Protein AF-A0AAV6NG05-F1 (afdb_monomer_lite)

Secondary structure (DSSP, 8-state):
-HHIIIIISTT---HHHHT---TTSTT-TBTTB-HHHHHHHHHHHGGGHHHHHHHTTSSS---HHHHHHHHTHHHHHHHHHHHHHHHHHHHHHHHHHHHHT----

Structure (mmCIF, N/CA/C/O backbone):
data_AF-A0AAV6NG05-F1
#
_entry.id   AF-A0AAV6NG05-F1
#
loop_
_atom_site.group_PDB
_atom_site.id
_atom_site.type_symbol
_atom_site.label_atom_id
_atom_site.label_alt_id
_atom_site.label_comp_id
_atom_site.label_asym_id
_atom_site.label_entity_id
_atom_site.label_seq_id
_atom_site.pdbx_PDB_ins_code
_atom_site.Cartn_x
_atom_site.Cartn_y
_atom_site.Cartn_z
_atom_site.occupancy
_atom_site.B_iso_or_equiv
_atom_site.auth_seq_id
_atom_site.auth_comp_id
_atom_site.auth_asym_id
_atom_site.auth_atom_id
_atom_site.pdbx_PDB_model_num
ATOM 1 N N . MET A 1 1 ? -1.867 4.434 3.113 1.00 86.81 1 MET A N 1
ATOM 2 C CA . MET A 1 1 ? -1.937 5.494 4.144 1.00 86.81 1 MET A CA 1
ATOM 3 C C . MET A 1 1 ? -2.972 6.552 3.793 1.00 86.81 1 MET A C 1
ATOM 5 O O . MET A 1 1 ? -4.048 6.504 4.369 1.00 86.81 1 MET A O 1
ATOM 9 N N . VAL A 1 2 ? -2.723 7.429 2.808 1.00 92.62 2 VAL A N 1
ATOM 10 C CA . VAL A 1 2 ? -3.659 8.513 2.422 1.00 92.62 2 VAL A CA 1
ATOM 11 C C . VAL A 1 2 ? -5.076 7.992 2.166 1.00 92.62 2 VAL A C 1
ATOM 13 O O . VAL A 1 2 ? -6.035 8.508 2.732 1.00 92.62 2 VAL A O 1
ATOM 16 N N . ALA A 1 3 ? -5.208 6.919 1.381 1.00 92.75 3 ALA A N 1
ATOM 17 C CA . ALA A 1 3 ? -6.522 6.373 1.066 1.00 92.75 3 ALA A CA 1
ATOM 18 C C . ALA A 1 3 ? -7.264 5.807 2.291 1.00 92.75 3 ALA A C 1
ATOM 20 O O . ALA A 1 3 ? -8.480 5.951 2.398 1.00 92.75 3 ALA A O 1
ATOM 21 N N . ASP A 1 4 ? -6.533 5.209 3.233 1.00 91.62 4 ASP A N 1
ATOM 22 C CA . ASP A 1 4 ? -7.115 4.674 4.465 1.00 91.62 4 ASP A CA 1
ATOM 23 C C . ASP A 1 4 ? -7.635 5.796 5.360 1.00 91.62 4 ASP A C 1
ATOM 25 O O . ASP A 1 4 ? -8.803 5.801 5.739 1.00 91.62 4 ASP A O 1
ATOM 29 N N . TYR A 1 5 ? -6.794 6.795 5.615 1.00 92.94 5 TYR A N 1
ATOM 30 C CA . TYR A 1 5 ? -7.134 7.893 6.507 1.00 92.94 5 TYR A CA 1
ATOM 31 C C . TYR A 1 5 ? -8.270 8.759 5.952 1.00 92.94 5 TYR A C 1
ATOM 33 O O . TYR A 1 5 ? -9.258 8.999 6.643 1.00 92.94 5 TYR A O 1
ATOM 41 N N . TYR A 1 6 ? -8.176 9.195 4.691 1.00 93.00 6 TYR A N 1
ATOM 42 C CA . TYR A 1 6 ? -9.143 10.138 4.127 1.00 93.00 6 TYR A CA 1
ATOM 43 C C . TYR A 1 6 ? -10.423 9.473 3.616 1.00 93.00 6 TYR A C 1
ATOM 45 O O . TYR A 1 6 ? -11.504 10.002 3.865 1.00 93.00 6 TYR A O 1
ATOM 53 N N . PHE A 1 7 ? -10.336 8.334 2.918 1.00 91.62 7 PHE A N 1
ATOM 54 C CA . PHE A 1 7 ?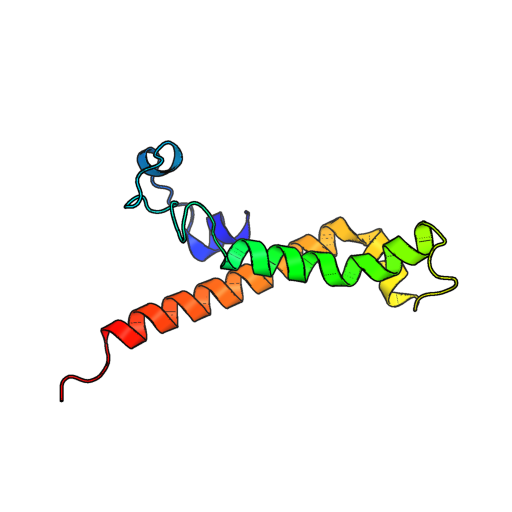 -11.513 7.743 2.265 1.00 91.62 7 PHE A CA 1
ATOM 55 C C . PHE A 1 7 ? -12.179 6.642 3.088 1.00 91.62 7 PHE A C 1
ATOM 57 O O . PHE A 1 7 ? -13.408 6.562 3.106 1.00 91.62 7 PHE A O 1
ATOM 64 N N . ILE A 1 8 ? -11.402 5.788 3.759 1.00 90.12 8 ILE A N 1
ATOM 65 C CA . ILE A 1 8 ? -11.960 4.661 4.523 1.00 90.12 8 ILE A CA 1
ATOM 66 C C . ILE A 1 8 ? -12.387 5.105 5.921 1.00 90.12 8 ILE A C 1
ATOM 68 O O . ILE A 1 8 ? -13.520 4.844 6.328 1.00 90.12 8 ILE A O 1
ATOM 72 N N . ARG A 1 9 ? -11.493 5.799 6.628 1.00 89.50 9 ARG A N 1
ATOM 73 C CA . ARG A 1 9 ? -11.665 6.224 8.023 1.00 89.50 9 ARG A CA 1
ATOM 74 C C . ARG A 1 9 ? -12.189 7.642 8.176 1.00 89.50 9 ARG A C 1
ATOM 76 O O . ARG A 1 9 ? -12.526 8.038 9.277 1.00 89.50 9 ARG A O 1
ATOM 83 N N . ARG A 1 10 ? -12.272 8.408 7.083 1.00 91.88 10 ARG A N 1
ATOM 84 C CA . ARG A 1 10 ? -12.822 9.775 7.073 1.00 91.88 10 ARG A CA 1
ATOM 85 C C . ARG A 1 10 ? -12.199 10.695 8.129 1.00 91.88 10 ARG A C 1
ATOM 87 O O . ARG A 1 10 ? -12.869 11.576 8.648 1.00 91.88 10 ARG A O 1
ATOM 94 N N . ARG A 1 11 ? -10.897 10.528 8.383 1.00 93.75 11 ARG A N 1
ATOM 95 C CA . ARG A 1 11 ? -10.104 11.265 9.382 1.00 93.75 11 ARG A CA 1
ATOM 96 C C . ARG A 1 11 ? -10.425 10.935 10.846 1.00 93.75 11 ARG A C 1
ATOM 98 O O . ARG A 1 11 ? -9.893 11.600 11.727 1.00 93.75 11 ARG A O 1
ATOM 105 N N . GLU A 1 12 ? -11.214 9.898 11.110 1.00 92.06 12 GLU A N 1
ATOM 106 C CA . GLU A 1 12 ? -11.527 9.426 12.461 1.00 92.06 12 GLU A CA 1
ATOM 107 C C . GLU A 1 12 ? -10.598 8.267 12.844 1.00 92.06 12 GLU A C 1
ATOM 109 O O . GLU A 1 12 ? -10.590 7.205 12.212 1.00 92.06 12 GLU A O 1
ATOM 114 N N . LEU A 1 13 ? -9.781 8.480 13.877 1.00 91.00 13 LEU A N 1
ATOM 115 C CA . LEU A 1 13 ? -8.873 7.478 14.428 1.00 91.00 13 LEU A CA 1
ATOM 116 C C . LEU A 1 13 ? -9.141 7.318 15.923 1.00 91.00 13 LEU A C 1
ATOM 118 O O . LEU A 1 13 ? -9.170 8.301 16.657 1.00 91.00 13 LEU A O 1
ATOM 122 N N . ILE A 1 14 ? -9.287 6.071 16.363 1.00 91.81 14 ILE A N 1
ATOM 123 C CA . ILE A 1 14 ? -9.320 5.709 17.782 1.00 91.81 14 ILE A CA 1
ATOM 124 C C . ILE A 1 14 ? -7.872 5.680 18.267 1.00 91.81 14 ILE A C 1
ATOM 126 O O . ILE A 1 14 ? -7.097 4.838 17.815 1.00 91.81 14 ILE A O 1
ATOM 130 N N . VAL A 1 15 ? -7.480 6.639 19.105 1.00 92.38 15 VAL A N 1
ATOM 131 C CA . VAL A 1 15 ? -6.079 6.785 19.526 1.00 92.38 15 VAL A CA 1
ATOM 132 C C . VAL A 1 15 ? -5.686 5.682 20.501 1.00 92.38 15 VAL A C 1
ATOM 134 O O . VAL A 1 15 ? -4.574 5.173 20.390 1.00 92.38 15 VAL A O 1
ATOM 137 N N . GLU A 1 16 ? -6.585 5.246 21.392 1.00 91.44 16 GLU A N 1
ATOM 138 C CA . GLU A 1 16 ? -6.267 4.163 22.331 1.00 91.44 16 GLU A CA 1
ATOM 139 C C . GLU A 1 16 ? -5.902 2.871 21.589 1.00 91.44 16 GLU A C 1
ATOM 141 O O . GLU A 1 16 ? -4.915 2.211 21.915 1.00 91.44 16 GLU A O 1
ATOM 146 N N . ASP A 1 17 ? -6.642 2.560 20.525 1.00 91.12 17 ASP A N 1
ATOM 147 C CA . ASP A 1 17 ? -6.417 1.365 19.717 1.00 91.12 17 ASP A CA 1
ATOM 148 C C . ASP A 1 17 ? -5.132 1.439 18.876 1.00 91.12 17 ASP A C 1
ATOM 150 O O . ASP A 1 17 ? -4.589 0.396 18.518 1.00 91.12 17 ASP A O 1
ATOM 154 N N . LEU A 1 18 ? -4.616 2.636 18.556 1.00 88.75 18 LEU A N 1
ATOM 155 C CA . LEU A 1 18 ? -3.342 2.784 17.830 1.00 88.75 18 LEU A CA 1
ATOM 156 C C . LEU A 1 18 ? -2.140 2.343 18.672 1.00 88.75 18 LEU A C 1
ATOM 158 O O . LEU A 1 18 ? -1.129 1.916 18.116 1.00 88.75 18 LEU A O 1
ATOM 162 N N . TYR A 1 19 ? -2.256 2.450 19.995 1.00 90.50 19 TYR A N 1
ATOM 163 C CA . TYR A 1 19 ? -1.217 2.073 20.953 1.00 90.50 19 TYR A CA 1
ATOM 164 C C . TYR A 1 19 ? -1.541 0.766 21.690 1.00 90.50 19 TYR A C 1
ATOM 166 O O . TYR A 1 19 ? -0.877 0.425 22.668 1.00 90.50 19 TYR A O 1
ATOM 174 N N . SER A 1 20 ? -2.544 0.019 21.222 1.00 88.44 20 SER A N 1
ATOM 175 C CA . SER A 1 20 ? -2.987 -1.232 21.830 1.00 88.44 20 SER A CA 1
ATOM 176 C C . SER A 1 20 ? -2.700 -2.425 20.924 1.00 88.44 20 SER A C 1
ATOM 178 O O . SER A 1 20 ? -3.045 -2.435 19.745 1.00 88.44 20 SER A O 1
ATOM 180 N N . SER A 1 21 ? -2.132 -3.482 21.505 1.00 86.44 21 SER A N 1
ATOM 181 C CA . SER A 1 21 ? -1.970 -4.788 20.847 1.00 86.44 21 SER A CA 1
ATOM 182 C C . SER A 1 21 ? -3.159 -5.723 21.098 1.00 86.44 21 SER A C 1
ATOM 184 O O . SER A 1 21 ? -3.048 -6.932 20.886 1.00 86.44 21 SER A O 1
ATOM 186 N N . SER A 1 22 ? -4.283 -5.194 21.595 1.00 88.12 22 SER A N 1
ATOM 187 C CA . SER A 1 22 ? -5.461 -6.001 21.903 1.00 88.12 22 SER A CA 1
ATOM 188 C C . SER A 1 22 ? -6.008 -6.688 20.645 1.00 88.12 22 SER A C 1
ATOM 190 O O . SER A 1 22 ? -6.264 -6.001 19.653 1.00 88.12 22 SER A O 1
ATOM 192 N N . PRO A 1 23 ? -6.302 -8.003 20.689 1.00 86.19 23 PRO A N 1
ATOM 193 C CA . PRO A 1 23 ? -6.966 -8.712 19.594 1.00 86.19 23 PRO A CA 1
ATOM 194 C C . PRO A 1 23 ? -8.333 -8.137 19.198 1.00 86.19 23 PRO A C 1
ATOM 196 O O . PRO A 1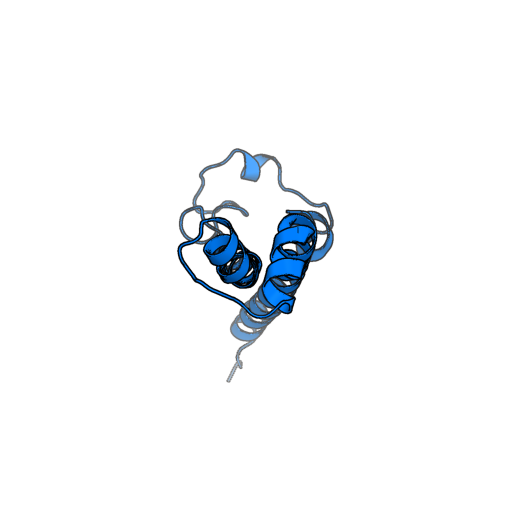 23 ? -8.809 -8.374 18.089 1.00 86.19 23 PRO A O 1
ATOM 199 N N . THR A 1 24 ? -8.974 -7.389 20.100 1.00 85.06 24 THR A N 1
ATOM 200 C CA . THR A 1 24 ? -10.267 -6.725 19.874 1.00 85.06 24 THR A CA 1
ATOM 201 C C . THR A 1 24 ? -10.140 -5.295 19.346 1.00 85.06 24 THR A C 1
ATOM 203 O O . THR A 1 24 ? -11.159 -4.688 19.021 1.00 85.06 24 THR A O 1
ATOM 206 N N . GLY A 1 25 ? -8.922 -4.750 19.248 1.00 86.44 25 GLY A N 1
ATOM 207 C CA . GLY A 1 25 ? -8.689 -3.378 18.800 1.00 86.44 25 GLY A CA 1
ATOM 208 C C . GLY A 1 25 ? -9.009 -3.178 17.316 1.00 86.44 25 GLY A C 1
ATOM 209 O O . GLY A 1 25 ? -8.810 -4.068 16.481 1.00 86.44 25 GLY A O 1
ATOM 210 N N . ALA A 1 26 ? -9.449 -1.974 16.949 1.00 84.94 26 ALA A N 1
ATOM 211 C CA . ALA A 1 26 ? -9.869 -1.634 15.589 1.00 84.94 26 ALA A CA 1
ATOM 212 C C . ALA A 1 26 ? -8.763 -1.764 14.518 1.00 84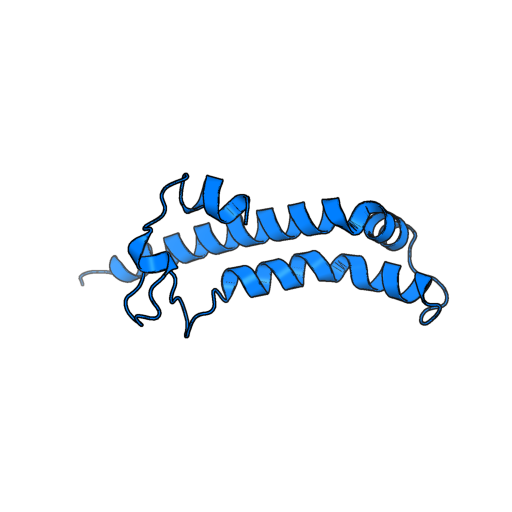.94 26 ALA A C 1
ATOM 214 O O . ALA A 1 26 ? -9.069 -1.791 13.320 1.00 84.94 26 ALA A O 1
ATOM 215 N N . TYR A 1 27 ? -7.488 -1.841 14.922 1.00 86.88 27 TYR A N 1
ATOM 216 C CA . TYR A 1 27 ? -6.328 -1.991 14.031 1.00 86.88 27 TYR A CA 1
ATOM 217 C C . TYR A 1 27 ? -5.622 -3.344 14.150 1.00 86.88 27 TYR A C 1
ATOM 219 O O . TYR A 1 27 ? -4.581 -3.534 13.527 1.00 86.88 27 TYR A O 1
ATOM 227 N N . TYR A 1 28 ? -6.180 -4.302 14.896 1.00 85.31 28 TYR A N 1
ATOM 228 C CA . TYR A 1 28 ? -5.592 -5.637 14.999 1.00 85.31 28 TYR A CA 1
ATOM 229 C C . TYR A 1 28 ? -5.815 -6.472 13.725 1.00 85.31 28 TYR A C 1
ATOM 231 O O . TYR A 1 28 ? -5.003 -7.327 13.395 1.00 85.31 28 TYR A O 1
ATOM 239 N N . TYR A 1 29 ? -6.874 -6.202 12.950 1.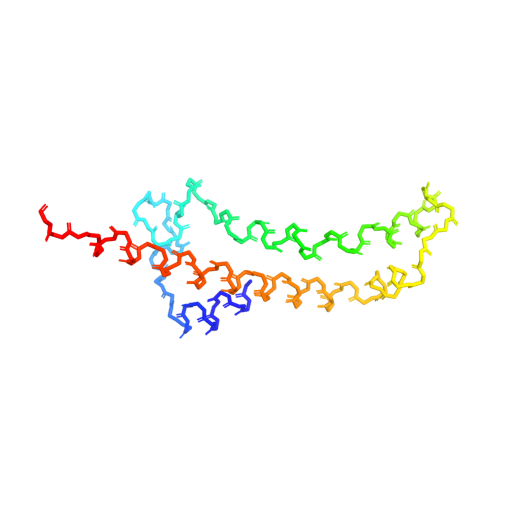00 85.31 29 TYR A N 1
ATOM 240 C CA . TYR A 1 29 ? -7.190 -6.903 11.692 1.00 85.31 29 TYR A CA 1
ATOM 241 C C . TYR A 1 29 ? -7.029 -8.439 11.802 1.00 85.31 29 TYR A C 1
ATOM 243 O O . TYR A 1 29 ? -7.677 -9.062 12.636 1.00 85.31 29 TYR A O 1
ATOM 251 N N . SER A 1 30 ? -6.196 -9.058 10.953 1.00 83.56 30 SER A N 1
ATOM 252 C CA . SER A 1 30 ? -5.896 -10.492 10.965 1.00 83.56 30 SER A CA 1
ATOM 253 C C . SER A 1 30 ? -4.505 -10.718 11.558 1.00 83.56 30 SER A C 1
ATOM 255 O O . SER A 1 30 ? -3.524 -10.801 10.820 1.00 83.56 30 SER A O 1
ATOM 257 N N . GLY A 1 31 ? -4.415 -10.784 12.889 1.00 83.31 31 GLY A N 1
ATOM 258 C CA . GLY A 1 31 ? -3.154 -11.049 13.598 1.00 83.31 31 GLY A CA 1
ATOM 259 C C . GLY A 1 31 ? -2.162 -9.881 13.568 1.00 83.31 31 GLY A C 1
ATOM 260 O O . GLY A 1 31 ? -0.963 -10.092 13.437 1.00 83.31 31 GLY A O 1
ATOM 261 N N . GLY A 1 32 ? -2.662 -8.648 13.622 1.00 85.31 32 GLY A N 1
ATOM 262 C CA . GLY A 1 32 ? -1.895 -7.401 13.526 1.00 85.31 32 GLY A CA 1
ATOM 263 C C . GLY A 1 32 ? -1.754 -6.848 12.104 1.00 85.31 32 GLY A C 1
ATOM 264 O O . GLY A 1 32 ? -1.291 -5.722 11.933 1.00 85.31 32 GLY A O 1
ATOM 265 N N . PHE A 1 33 ? -2.166 -7.595 11.070 1.00 86.12 33 PHE A N 1
ATOM 266 C CA . PHE A 1 33 ? -1.944 -7.211 9.673 1.00 86.12 33 PHE A CA 1
ATOM 267 C C . PHE A 1 33 ? -3.234 -6.979 8.890 1.00 86.12 33 PHE A C 1
ATOM 269 O O . PHE A 1 33 ? -4.150 -7.807 8.852 1.00 86.12 33 PHE A O 1
ATOM 276 N N . ASN A 1 34 ? -3.269 -5.856 8.171 1.00 90.69 34 ASN A N 1
ATOM 277 C CA . ASN A 1 34 ? -4.297 -5.573 7.180 1.00 90.69 34 ASN A CA 1
ATOM 278 C C . ASN A 1 34 ? -3.925 -6.233 5.841 1.00 90.69 34 ASN A C 1
ATOM 280 O O . ASN A 1 34 ? -3.224 -5.641 5.018 1.00 90.69 34 ASN A O 1
ATOM 284 N N . LEU A 1 35 ? -4.416 -7.455 5.615 1.00 91.19 35 LEU A N 1
ATOM 285 C CA . LEU A 1 35 ? -4.167 -8.221 4.384 1.00 91.19 35 LEU A CA 1
ATOM 286 C C . LEU A 1 35 ? -4.585 -7.462 3.117 1.00 91.19 35 LEU A C 1
ATOM 288 O O . LEU A 1 35 ? -3.913 -7.552 2.092 1.00 91.19 35 LEU A O 1
ATOM 292 N N . THR A 1 36 ? -5.648 -6.660 3.194 1.00 91.81 36 THR A N 1
ATOM 293 C CA . THR A 1 36 ? -6.097 -5.809 2.087 1.00 91.81 36 THR A CA 1
ATOM 294 C C . THR A 1 36 ? -5.067 -4.734 1.745 1.00 91.81 36 THR A C 1
ATOM 296 O O . THR A 1 36 ? -4.800 -4.483 0.570 1.00 91.81 36 THR A O 1
ATOM 299 N N . ALA A 1 37 ? -4.460 -4.112 2.760 1.00 92.12 37 ALA A N 1
ATOM 300 C CA . ALA A 1 37 ? -3.395 -3.130 2.569 1.00 92.12 37 ALA A CA 1
ATOM 301 C C . ALA A 1 37 ? -2.131 -3.770 1.983 1.00 92.12 37 ALA A C 1
ATOM 303 O O . ALA A 1 37 ? -1.533 -3.201 1.072 1.00 92.12 37 ALA A O 1
ATOM 304 N N . VAL A 1 38 ? -1.761 -4.965 2.455 1.00 94.12 38 VAL A N 1
ATOM 305 C CA . VAL A 1 38 ? -0.612 -5.718 1.930 1.00 94.12 38 VAL A CA 1
ATOM 306 C C . VAL A 1 38 ? -0.837 -6.104 0.468 1.00 94.12 38 VAL A C 1
ATOM 308 O O . VAL A 1 38 ? 0.022 -5.844 -0.370 1.00 94.12 38 VAL A O 1
ATOM 311 N N . ALA A 1 39 ? -2.007 -6.649 0.127 1.00 94.00 39 ALA A N 1
ATOM 312 C CA . ALA A 1 39 ? -2.337 -7.001 -1.251 1.00 94.00 39 ALA A CA 1
ATOM 313 C C . ALA A 1 39 ? -2.289 -5.777 -2.181 1.00 94.00 39 ALA A C 1
ATOM 315 O O . ALA A 1 39 ? -1.687 -5.833 -3.251 1.00 94.00 39 ALA A O 1
ATOM 316 N N . ALA A 1 40 ? -2.859 -4.646 -1.756 1.00 95.00 40 ALA A N 1
ATOM 317 C CA . ALA A 1 40 ? -2.825 -3.411 -2.535 1.00 95.00 40 ALA A CA 1
ATOM 318 C C . ALA A 1 40 ? -1.398 -2.869 -2.732 1.00 95.00 40 ALA A C 1
ATOM 320 O O . ALA A 1 40 ? -1.077 -2.375 -3.813 1.00 95.00 40 ALA A O 1
ATOM 321 N N . LEU A 1 41 ? -0.535 -2.991 -1.719 1.00 94.19 41 LEU A N 1
ATOM 322 C CA . LEU A 1 41 ? 0.878 -2.629 -1.824 1.00 94.19 41 LEU A CA 1
ATOM 323 C C . LEU A 1 41 ? 1.594 -3.486 -2.872 1.00 94.19 41 LEU A C 1
ATOM 325 O O . LEU A 1 41 ? 2.275 -2.940 -3.736 1.00 94.19 41 LEU A O 1
ATOM 329 N N . VAL A 1 42 ? 1.404 -4.808 -2.829 1.00 95.56 42 VAL A N 1
ATOM 330 C CA . VAL A 1 42 ? 2.002 -5.732 -3.805 1.00 95.56 42 VAL A CA 1
ATOM 331 C C . VAL A 1 42 ? 1.564 -5.358 -5.219 1.00 95.56 42 VAL A C 1
ATOM 333 O O . VAL A 1 42 ? 2.413 -5.187 -6.092 1.00 95.56 42 VAL A O 1
ATOM 336 N N . VAL A 1 43 ? 0.264 -5.132 -5.436 1.00 95.50 43 VAL A N 1
ATOM 337 C CA . VAL A 1 43 ? -0.272 -4.731 -6.747 1.00 95.50 43 VAL A CA 1
ATOM 338 C C . VAL A 1 43 ? 0.326 -3.409 -7.236 1.00 95.50 43 VAL A C 1
ATOM 340 O O . VAL A 1 43 ? 0.636 -3.288 -8.419 1.00 95.50 43 VAL A O 1
ATOM 343 N N . GLY A 1 44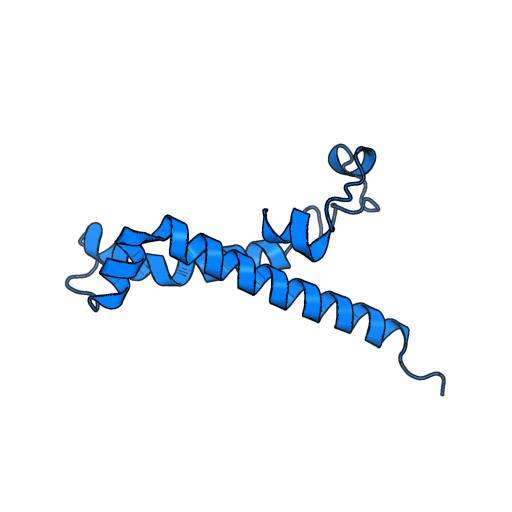 ? 0.543 -2.438 -6.345 1.00 93.88 44 GLY A N 1
ATOM 344 C CA . GLY A 1 44 ? 1.183 -1.169 -6.699 1.00 93.88 44 GLY A CA 1
ATOM 345 C C . GLY A 1 44 ? 2.635 -1.318 -7.160 1.00 93.88 44 GLY A C 1
ATOM 346 O O . GLY A 1 44 ? 3.062 -0.588 -8.047 1.00 93.88 44 GLY A O 1
ATOM 347 N N . VAL A 1 45 ? 3.383 -2.273 -6.600 1.00 93.81 45 VAL A N 1
ATOM 348 C CA . VAL A 1 45 ? 4.812 -2.475 -6.903 1.00 93.81 45 VAL A CA 1
ATOM 349 C C . VAL A 1 45 ? 5.035 -3.324 -8.158 1.00 93.81 45 VAL A C 1
ATOM 351 O O . VAL A 1 45 ? 5.999 -3.085 -8.885 1.00 93.81 45 VAL A O 1
ATOM 354 N N . LEU A 1 46 ? 4.145 -4.279 -8.456 1.00 93.75 46 LEU A N 1
ATOM 355 C CA . LEU A 1 46 ? 4.256 -5.183 -9.612 1.00 93.75 46 LEU A CA 1
ATOM 356 C C . LEU A 1 46 ? 4.652 -4.508 -10.942 1.00 93.75 46 LEU A C 1
ATOM 358 O O . LEU A 1 46 ? 5.595 -4.986 -11.575 1.00 93.75 46 LEU A O 1
ATOM 362 N N . PRO A 1 47 ? 4.013 -3.408 -11.387 1.00 90.25 47 PRO A N 1
ATOM 363 C CA . PRO A 1 47 ? 4.338 -2.799 -12.678 1.00 90.25 47 PRO A CA 1
ATOM 364 C C . PRO A 1 47 ? 5.715 -2.114 -12.716 1.00 90.25 47 PRO A C 1
ATOM 366 O O . PRO A 1 47 ? 6.229 -1.845 -13.799 1.00 90.25 47 PRO A O 1
ATOM 369 N N . VAL A 1 48 ? 6.344 -1.851 -11.566 1.00 92.75 48 VAL A N 1
ATOM 370 C CA . VAL A 1 48 ? 7.681 -1.236 -11.476 1.00 92.75 48 VAL A CA 1
ATOM 371 C C . VAL A 1 48 ? 8.796 -2.266 -11.688 1.00 92.75 48 VAL A C 1
ATOM 373 O O . VAL A 1 48 ? 9.872 -1.919 -12.179 1.00 92.75 48 VAL A O 1
ATOM 376 N N . ILE A 1 49 ? 8.541 -3.539 -11.365 1.00 92.75 49 ILE A N 1
ATOM 377 C CA . ILE A 1 49 ? 9.549 -4.611 -11.368 1.00 92.75 49 ILE A CA 1
ATOM 378 C C . ILE A 1 49 ? 10.221 -4.787 -12.741 1.00 92.75 49 ILE A C 1
ATOM 380 O O . ILE A 1 49 ? 11.451 -4.809 -12.778 1.00 92.75 49 ILE A O 1
ATOM 384 N N . PRO A 1 50 ? 9.503 -4.856 -13.882 1.00 90.88 50 PRO A N 1
ATOM 385 C CA . PRO A 1 50 ? 10.159 -5.066 -15.174 1.00 90.88 50 PRO A CA 1
ATOM 386 C C . PRO A 1 50 ? 11.121 -3.929 -15.549 1.00 90.88 50 PRO A C 1
ATOM 388 O O . PRO A 1 50 ? 12.227 -4.189 -16.018 1.00 90.88 50 PRO A O 1
ATOM 391 N N . GLY A 1 51 ? 10.740 -2.673 -15.289 1.00 89.81 51 GLY A N 1
ATOM 392 C CA . GLY A 1 51 ? 11.603 -1.516 -15.546 1.00 89.81 51 GLY A CA 1
ATOM 393 C C . GLY A 1 51 ? 12.815 -1.461 -14.611 1.00 89.81 51 GLY A C 1
ATOM 394 O O . GLY A 1 51 ? 13.903 -1.074 -15.033 1.00 89.81 51 GLY A O 1
ATOM 395 N N . PHE A 1 52 ? 12.666 -1.925 -13.367 1.00 91.00 52 PHE A N 1
ATOM 396 C CA . PHE A 1 52 ? 13.795 -2.109 -12.456 1.00 91.00 52 PHE A CA 1
ATOM 397 C C . PHE A 1 52 ? 14.780 -3.166 -12.978 1.00 91.00 52 PHE A C 1
ATOM 399 O O . PHE A 1 52 ? 15.979 -2.897 -13.031 1.00 91.00 52 PHE A O 1
ATOM 406 N N . LEU A 1 53 ? 14.288 -4.332 -13.417 1.00 92.38 53 LEU A N 1
ATOM 407 C CA . LEU A 1 53 ? 15.116 -5.440 -13.919 1.00 92.38 53 LEU A CA 1
ATOM 408 C C . LEU A 1 53 ? 15.941 -5.063 -15.159 1.00 92.38 53 LEU A C 1
ATOM 410 O O . LEU A 1 53 ? 17.087 -5.499 -15.290 1.00 92.38 53 LEU A O 1
ATOM 414 N N . GLU A 1 54 ? 15.390 -4.229 -16.043 1.00 90.31 54 GLU A N 1
ATOM 415 C CA . GLU A 1 54 ? 16.138 -3.635 -17.157 1.00 90.31 54 GLU A CA 1
ATOM 416 C C . GLU A 1 54 ? 17.253 -2.709 -16.653 1.00 90.31 54 GLU A C 1
ATOM 418 O O . GLU A 1 54 ? 18.396 -2.799 -17.104 1.00 90.31 54 GLU A O 1
ATOM 423 N N . LYS A 1 55 ? 16.961 -1.842 -15.675 1.00 87.94 55 LYS A N 1
ATOM 424 C CA . LYS A 1 55 ? 17.944 -0.894 -15.127 1.00 87.94 55 LYS A CA 1
ATOM 425 C C . LYS A 1 55 ? 19.122 -1.576 -14.441 1.00 87.94 55 LYS A C 1
ATOM 427 O O . LYS A 1 55 ? 20.244 -1.089 -14.564 1.00 87.94 55 LYS A O 1
ATOM 432 N N . VAL A 1 56 ? 18.892 -2.703 -13.770 1.00 92.50 56 VAL A N 1
ATOM 433 C CA . VAL A 1 56 ? 19.961 -3.511 -13.156 1.00 92.50 56 VAL A CA 1
ATOM 434 C C . VAL A 1 56 ? 20.622 -4.494 -14.132 1.00 92.50 56 VAL A C 1
ATOM 436 O O . VAL A 1 56 ? 21.447 -5.300 -13.714 1.00 92.50 56 VAL A O 1
ATOM 439 N N . LYS A 1 57 ? 20.303 -4.417 -15.434 1.00 88.44 57 LYS A N 1
ATOM 440 C CA . LYS A 1 57 ? 20.862 -5.254 -16.514 1.00 88.44 57 LYS A CA 1
ATOM 441 C C . LYS A 1 57 ? 20.620 -6.761 -16.349 1.00 88.44 57 LYS A C 1
ATOM 443 O O . LYS A 1 57 ? 21.343 -7.561 -16.936 1.00 88.44 57 LYS A O 1
ATOM 448 N N . ILE A 1 58 ? 19.595 -7.153 -15.589 1.00 90.69 58 ILE A N 1
ATOM 449 C CA . ILE A 1 58 ? 19.162 -8.557 -15.482 1.00 90.69 58 ILE A CA 1
ATOM 450 C C . ILE A 1 58 ? 18.382 -8.965 -16.740 1.00 90.69 58 ILE A C 1
ATOM 452 O O . ILE A 1 58 ? 18.488 -10.100 -17.196 1.00 90.69 58 ILE A O 1
ATOM 456 N N . VAL A 1 59 ? 17.622 -8.033 -17.327 1.00 88.56 59 VAL A N 1
ATOM 457 C CA . VAL A 1 59 ? 16.862 -8.233 -18.571 1.00 88.56 59 VAL A CA 1
ATOM 458 C C . VAL A 1 59 ? 17.387 -7.290 -19.650 1.00 88.56 59 VAL A C 1
ATOM 460 O O . VAL A 1 59 ? 17.642 -6.118 -19.385 1.00 88.56 59 VAL A O 1
ATOM 463 N N . SER A 1 60 ? 17.544 -7.793 -20.877 1.00 83.00 60 SER A N 1
ATOM 464 C CA . SER A 1 60 ? 18.196 -7.057 -21.971 1.00 83.00 60 SER A CA 1
ATOM 465 C C . SER A 1 60 ? 17.365 -5.903 -22.535 1.00 83.00 60 SER A C 1
ATOM 467 O O . SER A 1 60 ? 17.926 -4.917 -23.006 1.00 83.00 60 SER A O 1
ATOM 469 N N . LYS A 1 61 ? 16.037 -6.037 -22.547 1.00 86.00 61 LYS A N 1
ATOM 470 C CA . LYS A 1 61 ? 15.117 -5.014 -23.052 1.00 86.00 61 LYS A CA 1
ATOM 471 C C . LYS A 1 61 ? 13.728 -5.266 -22.488 1.00 86.00 61 LYS A C 1
ATOM 473 O O . LYS A 1 61 ? 13.226 -6.384 -22.605 1.00 86.00 61 LYS A O 1
ATOM 478 N N . VAL A 1 62 ? 13.094 -4.242 -21.931 1.00 88.44 62 VAL A N 1
ATOM 479 C CA . VAL A 1 62 ? 11.654 -4.272 -21.633 1.00 88.44 62 VAL A CA 1
ATOM 480 C C . VAL A 1 62 ? 10.931 -3.237 -22.492 1.00 88.44 62 VAL A C 1
ATOM 482 O O . VAL A 1 62 ? 11.552 -2.295 -22.988 1.00 88.44 62 VAL A O 1
ATOM 485 N N . PRO A 1 63 ? 9.620 -3.403 -22.732 1.00 91.38 63 PRO A N 1
ATOM 486 C CA . PRO A 1 63 ? 8.837 -2.384 -23.415 1.00 91.38 63 PRO A CA 1
ATOM 487 C C . PRO A 1 63 ? 8.988 -1.015 -22.744 1.00 91.38 63 PRO A C 1
ATOM 489 O O . PRO A 1 63 ? 8.946 -0.921 -21.517 1.00 91.38 63 PRO A O 1
ATOM 492 N N . GLN A 1 64 ? 9.072 0.049 -23.550 1.00 90.12 64 GLN A N 1
ATOM 493 C CA . GLN A 1 64 ? 9.268 1.432 -23.086 1.00 90.12 64 GLN A CA 1
ATOM 494 C C . GLN A 1 64 ? 8.268 1.854 -21.996 1.00 90.12 64 GLN A C 1
ATOM 496 O O . GLN A 1 64 ? 8.603 2.638 -21.110 1.00 90.12 64 GLN A O 1
ATOM 501 N N . VAL A 1 65 ? 7.054 1.295 -22.030 1.00 90.94 65 VAL A N 1
ATOM 502 C CA . VAL A 1 65 ? 6.020 1.479 -21.003 1.00 90.94 65 VAL A CA 1
ATOM 503 C C . VAL A 1 65 ? 6.564 1.199 -19.597 1.00 90.94 65 VAL A C 1
ATOM 505 O O . VAL A 1 65 ? 6.371 2.011 -18.696 1.00 90.94 65 VAL A O 1
ATOM 508 N N . PHE A 1 66 ? 7.301 0.105 -19.401 1.00 89.69 66 PHE A N 1
ATOM 509 C CA . PHE A 1 66 ? 7.843 -0.265 -18.091 1.00 89.69 66 PHE A CA 1
ATOM 510 C C . PHE A 1 66 ? 9.002 0.631 -17.655 1.00 89.69 66 PHE A C 1
ATOM 512 O O . PHE A 1 66 ? 9.134 0.925 -16.468 1.00 89.69 66 PHE A O 1
ATOM 519 N N . THR A 1 67 ? 9.805 1.129 -18.594 1.00 88.81 67 THR A N 1
ATOM 520 C CA . THR A 1 67 ? 10.866 2.101 -18.307 1.00 88.81 67 THR A CA 1
ATOM 521 C C . THR A 1 67 ? 10.279 3.445 -17.854 1.00 88.81 67 THR A C 1
ATOM 523 O O . THR A 1 67 ? 10.787 4.054 -16.911 1.00 88.81 67 THR A O 1
ATOM 526 N N . VAL A 1 68 ? 9.174 3.889 -18.470 1.00 92.06 68 VAL A N 1
ATOM 527 C CA . VAL A 1 68 ? 8.431 5.100 -18.066 1.00 92.06 68 VAL A CA 1
ATOM 528 C C . VAL A 1 68 ? 7.775 4.916 -16.698 1.00 92.06 68 VAL A C 1
ATOM 530 O O . VAL A 1 68 ? 7.864 5.813 -15.856 1.00 92.06 68 VAL A O 1
ATOM 533 N N . ILE A 1 69 ? 7.157 3.754 -16.457 1.00 92.12 69 ILE A N 1
ATOM 534 C CA . ILE A 1 69 ? 6.575 3.404 -15.155 1.00 92.12 69 ILE A CA 1
ATOM 535 C C . ILE A 1 69 ? 7.649 3.420 -14.071 1.00 92.12 69 ILE A C 1
ATOM 537 O O . ILE A 1 69 ? 7.433 4.025 -13.027 1.00 92.12 69 ILE A O 1
ATOM 541 N N . TYR A 1 70 ? 8.814 2.818 -14.318 1.00 90.94 70 TYR A N 1
ATOM 542 C CA . TYR A 1 70 ? 9.922 2.825 -13.366 1.00 90.94 70 TYR A CA 1
ATOM 543 C C . TYR A 1 70 ? 10.438 4.243 -13.091 1.00 90.94 70 TYR A C 1
ATOM 545 O O . TYR A 1 70 ? 10.637 4.612 -11.936 1.00 90.94 70 TYR A O 1
ATOM 553 N N . GLY A 1 71 ? 10.587 5.070 -14.131 1.00 92.12 71 GLY A N 1
ATOM 554 C CA . GLY A 1 71 ? 10.983 6.473 -13.974 1.00 92.12 71 GLY A CA 1
ATOM 555 C C . GLY A 1 71 ? 10.008 7.291 -13.118 1.00 92.12 71 GLY A C 1
ATOM 556 O O . GLY A 1 71 ? 10.428 8.214 -12.429 1.00 92.12 71 GLY A O 1
ATOM 557 N N . ASN A 1 72 ? 8.726 6.916 -13.107 1.00 94.06 72 ASN A N 1
ATOM 558 C CA . ASN A 1 72 ? 7.667 7.567 -12.333 1.00 94.06 72 ASN A CA 1
ATOM 559 C C . ASN A 1 72 ? 7.112 6.661 -11.220 1.00 94.06 72 ASN A C 1
ATOM 561 O O . ASN A 1 72 ? 5.960 6.822 -10.805 1.00 94.06 72 ASN A O 1
ATOM 565 N N . ALA A 1 73 ? 7.918 5.711 -10.733 1.00 92.50 73 ALA A N 1
ATOM 566 C CA . ALA A 1 73 ? 7.464 4.637 -9.850 1.00 92.50 73 ALA A CA 1
ATOM 567 C C . ALA A 1 73 ? 6.749 5.161 -8.603 1.00 92.50 73 ALA A C 1
ATOM 569 O O . ALA A 1 73 ? 5.732 4.608 -8.197 1.00 92.50 73 ALA A O 1
ATOM 570 N N . TRP A 1 74 ? 7.240 6.258 -8.021 1.00 91.69 74 TRP A N 1
ATOM 571 C CA . TRP A 1 74 ? 6.627 6.856 -6.838 1.00 91.69 74 TRP A CA 1
ATOM 572 C C . TRP A 1 74 ? 5.157 7.228 -7.070 1.00 91.69 74 TRP A C 1
ATOM 574 O O . TRP A 1 74 ? 4.301 6.874 -6.261 1.00 91.69 74 TRP A O 1
ATOM 584 N N . PHE A 1 75 ? 4.841 7.874 -8.196 1.00 94.44 75 PHE A N 1
ATOM 585 C CA . PHE A 1 75 ? 3.473 8.272 -8.524 1.00 94.44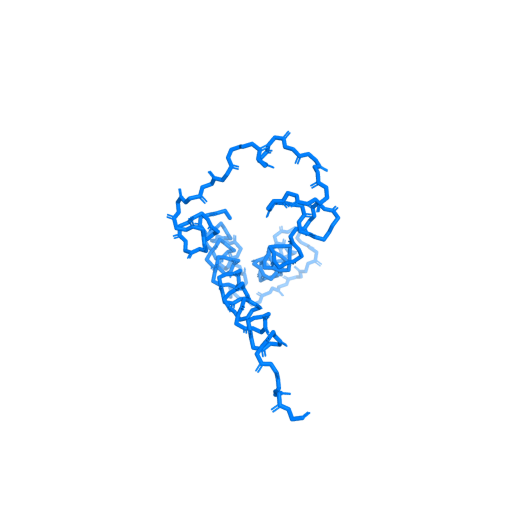 75 PHE A CA 1
ATOM 586 C C . PHE A 1 75 ? 2.620 7.061 -8.901 1.00 94.44 75 PHE A C 1
ATOM 588 O O . PHE A 1 75 ? 1.561 6.847 -8.310 1.00 94.44 75 PHE A O 1
ATOM 595 N N . ILE A 1 76 ? 3.096 6.245 -9.845 1.00 93.81 76 ILE A N 1
ATOM 596 C CA . ILE A 1 76 ? 2.332 5.110 -10.377 1.00 93.81 76 ILE A CA 1
ATOM 597 C C . ILE A 1 76 ? 1.976 4.124 -9.260 1.00 93.81 76 ILE A C 1
ATOM 599 O O . ILE A 1 76 ? 0.801 3.807 -9.075 1.00 93.81 76 ILE A O 1
ATOM 603 N N . SER A 1 77 ? 2.955 3.714 -8.453 1.00 93.75 77 SER A N 1
ATOM 604 C CA . SER A 1 77 ? 2.729 2.783 -7.347 1.00 93.75 77 SER A CA 1
ATOM 605 C C . SER A 1 77 ? 1.801 3.366 -6.286 1.00 93.75 77 SER A C 1
ATOM 607 O O . SER A 1 77 ? 0.929 2.657 -5.786 1.00 93.75 77 SER A O 1
ATOM 609 N N . THR A 1 78 ? 1.944 4.656 -5.955 1.00 94.00 78 THR A N 1
ATOM 610 C CA . THR A 1 78 ? 1.106 5.311 -4.937 1.00 94.00 78 THR A CA 1
ATOM 611 C C . THR A 1 78 ? -0.358 5.357 -5.361 1.00 94.00 78 THR A C 1
ATOM 613 O O . THR A 1 78 ? -1.234 5.008 -4.565 1.00 94.00 78 THR A O 1
ATOM 616 N N . PHE A 1 79 ? -0.644 5.747 -6.607 1.00 95.19 79 PHE A N 1
ATOM 617 C CA . PHE A 1 79 ? -2.017 5.804 -7.104 1.00 95.19 79 PHE A CA 1
ATOM 618 C C . PHE A 1 79 ? -2.614 4.408 -7.287 1.00 95.19 79 PHE A C 1
ATOM 620 O O . PHE A 1 79 ? -3.728 4.179 -6.819 1.00 95.19 79 PHE A O 1
ATOM 627 N N . ILE A 1 80 ? -1.881 3.457 -7.879 1.00 95.31 80 ILE A N 1
ATOM 628 C CA . ILE A 1 80 ? -2.368 2.078 -8.050 1.00 95.31 80 ILE A CA 1
ATOM 629 C C . ILE A 1 80 ? -2.672 1.447 -6.690 1.00 95.31 80 ILE A C 1
ATOM 631 O O . ILE A 1 80 ? -3.786 0.970 -6.478 1.00 95.31 80 ILE A O 1
ATOM 635 N N . ALA A 1 81 ? -1.733 1.498 -5.739 1.00 95.62 81 ALA A N 1
ATOM 636 C CA . ALA A 1 81 ? -1.954 0.953 -4.402 1.00 95.62 81 ALA A CA 1
ATOM 637 C C . ALA A 1 81 ? -3.104 1.672 -3.680 1.00 95.62 81 ALA A C 1
ATOM 639 O O . ALA A 1 81 ? -3.923 1.027 -3.029 1.00 95.62 81 ALA A O 1
ATOM 640 N N . GLY A 1 82 ? -3.206 2.998 -3.816 1.00 94.94 82 GLY A N 1
ATOM 641 C CA . GLY A 1 82 ? -4.287 3.793 -3.236 1.00 94.94 82 GLY A CA 1
ATOM 642 C C . GLY A 1 82 ? -5.670 3.395 -3.758 1.00 94.94 82 GLY A C 1
ATOM 643 O O . GLY A 1 82 ? -6.567 3.123 -2.956 1.00 94.94 82 GLY A O 1
ATOM 644 N N . PHE A 1 83 ? -5.839 3.312 -5.080 1.00 95.62 83 PHE A N 1
ATOM 645 C CA . PHE A 1 83 ? -7.102 2.923 -5.711 1.00 95.62 83 PHE A CA 1
ATOM 646 C C . PHE A 1 83 ? -7.447 1.455 -5.461 1.00 95.62 83 PHE A C 1
ATOM 648 O O . PHE A 1 83 ? -8.590 1.161 -5.112 1.00 95.62 83 PHE A O 1
ATOM 655 N N . CYS A 1 84 ? -6.476 0.540 -5.562 1.00 95.62 84 CYS A N 1
ATOM 656 C CA . CYS A 1 84 ? -6.691 -0.870 -5.233 1.00 95.62 84 CYS A CA 1
ATOM 657 C C . CYS A 1 84 ? -7.116 -1.045 -3.776 1.00 95.62 84 CYS A C 1
ATOM 659 O O . CYS A 1 84 ? -8.094 -1.742 -3.513 1.00 95.62 84 CYS A O 1
ATOM 661 N N . TYR A 1 85 ? -6.432 -0.388 -2.835 1.00 95.56 85 TYR A N 1
ATOM 662 C CA . TYR A 1 85 ? -6.783 -0.459 -1.419 1.00 95.56 85 TYR A CA 1
ATOM 663 C C . TYR A 1 85 ? -8.189 0.071 -1.158 1.00 95.56 85 TYR A C 1
ATOM 665 O O . TYR A 1 85 ? -8.969 -0.569 -0.451 1.00 95.56 85 TYR A O 1
ATOM 673 N N . TRP A 1 86 ? -8.524 1.224 -1.737 1.00 94.56 86 TRP A N 1
ATOM 674 C CA . TRP A 1 86 ? -9.845 1.822 -1.595 1.00 94.56 86 TRP A CA 1
ATOM 675 C C . TRP A 1 86 ? -10.938 0.909 -2.163 1.00 94.56 86 TRP A C 1
ATOM 677 O O . TRP A 1 86 ? -11.900 0.597 -1.461 1.00 94.56 86 TRP A O 1
ATOM 687 N N . GLY A 1 87 ? -10.753 0.403 -3.386 1.00 94.12 87 GLY A N 1
ATOM 688 C CA . GLY A 1 87 ? -11.697 -0.494 -4.050 1.00 94.12 87 GLY A CA 1
ATOM 689 C C . GLY A 1 87 ? -11.916 -1.801 -3.285 1.00 94.12 87 GLY A C 1
ATOM 690 O O . GLY A 1 87 ? -13.062 -2.152 -2.992 1.00 94.12 87 GLY A O 1
ATOM 691 N N . LEU A 1 88 ? -10.838 -2.491 -2.888 1.00 92.75 88 LEU A N 1
ATOM 692 C CA . LEU A 1 88 ? -10.948 -3.712 -2.083 1.00 92.75 88 LEU A CA 1
ATOM 693 C C . LEU A 1 88 ? -11.608 -3.432 -0.731 1.00 92.75 88 LEU A C 1
ATOM 695 O O . LEU A 1 88 ? -12.491 -4.180 -0.321 1.00 92.75 88 LEU A O 1
ATOM 699 N N . SER A 1 89 ? -11.207 -2.367 -0.034 1.00 91.25 89 SER A N 1
ATOM 700 C CA . SER A 1 89 ? -11.736 -2.060 1.299 1.00 91.25 89 SER A CA 1
ATOM 701 C C . SER A 1 89 ? -13.230 -1.738 1.255 1.00 91.25 89 SER A C 1
ATOM 703 O O . SER A 1 89 ? -13.987 -2.214 2.102 1.00 91.25 89 SER A O 1
ATOM 705 N N . VAL A 1 90 ? -13.687 -0.997 0.240 1.00 90.44 90 VAL A N 1
ATOM 706 C CA . VAL A 1 90 ? -15.116 -0.719 0.027 1.00 90.44 90 VAL A CA 1
ATOM 707 C C . VAL A 1 90 ? -15.879 -2.002 -0.310 1.00 90.44 90 VAL A C 1
ATOM 709 O O . VAL A 1 90 ? -16.943 -2.247 0.262 1.00 90.44 90 VAL A O 1
ATOM 712 N N . LEU A 1 91 ? -15.338 -2.849 -1.190 1.00 89.69 91 LEU A N 1
ATOM 713 C CA . LEU A 1 91 ? -15.972 -4.110 -1.582 1.00 89.69 91 LEU A CA 1
ATOM 714 C C . LEU A 1 91 ? -16.096 -5.086 -0.402 1.00 89.69 91 LEU A C 1
ATOM 716 O O . LEU A 1 91 ? -17.157 -5.670 -0.182 1.00 89.69 91 LEU A O 1
ATOM 720 N N . LEU A 1 92 ? -15.032 -5.240 0.385 1.00 86.19 92 LEU A N 1
ATOM 721 C CA . LEU A 1 92 ? -14.997 -6.136 1.541 1.00 86.19 92 LEU A CA 1
ATOM 722 C C . LEU A 1 92 ? -15.894 -5.635 2.678 1.00 86.19 92 LEU A C 1
ATOM 724 O O . LEU A 1 92 ? -16.593 -6.439 3.297 1.00 86.19 92 LEU A O 1
ATOM 728 N N . LYS A 1 93 ? -15.963 -4.315 2.906 1.00 81.25 93 LYS A N 1
ATOM 729 C CA . LYS A 1 93 ? -16.904 -3.723 3.871 1.00 81.25 93 LYS A CA 1
ATOM 730 C C . LYS A 1 93 ? -18.356 -4.012 3.478 1.00 81.25 93 LYS A C 1
ATOM 732 O O . LYS A 1 93 ? -19.145 -4.402 4.334 1.00 81.25 93 LYS A O 1
ATOM 737 N N . ARG A 1 94 ? -18.695 -3.907 2.184 1.00 76.31 94 ARG A N 1
ATOM 738 C CA . ARG A 1 94 ? -20.028 -4.268 1.661 1.00 76.31 94 ARG A CA 1
ATOM 739 C C . ARG A 1 94 ? -20.345 -5.752 1.846 1.00 76.31 94 ARG A C 1
ATOM 741 O O . ARG A 1 94 ? -21.446 -6.074 2.283 1.00 76.31 94 ARG A O 1
ATOM 748 N N . ARG A 1 95 ? -19.387 -6.649 1.578 1.00 73.88 95 ARG A N 1
ATOM 749 C CA . ARG A 1 95 ? -19.568 -8.097 1.792 1.00 73.88 95 ARG A CA 1
ATOM 750 C C . ARG A 1 95 ? -19.866 -8.433 3.253 1.00 73.88 95 ARG A C 1
ATOM 752 O O . ARG A 1 95 ? -20.799 -9.184 3.502 1.00 73.88 95 ARG A O 1
ATOM 759 N N . LYS A 1 96 ? -19.132 -7.838 4.201 1.00 70.88 96 LYS A N 1
ATOM 760 C CA . LYS A 1 96 ? -19.330 -8.079 5.642 1.00 70.88 96 LYS A CA 1
ATOM 761 C C . LYS A 1 96 ? -20.708 -7.615 6.128 1.00 70.88 96 LYS A C 1
ATOM 763 O O . LYS A 1 96 ? -21.319 -8.284 6.946 1.00 70.88 96 LYS A O 1
ATOM 768 N N . VAL A 1 97 ? -21.219 -6.499 5.603 1.00 72.12 97 VAL A N 1
ATOM 769 C CA . VAL A 1 97 ? -22.581 -6.023 5.910 1.00 72.12 97 VAL A CA 1
ATOM 770 C C . VAL A 1 97 ? -23.640 -6.937 5.284 1.00 72.12 97 VAL A C 1
ATOM 772 O O . VAL A 1 97 ? -24.587 -7.322 5.959 1.00 72.12 97 VAL A O 1
ATOM 775 N N . SER A 1 98 ? -23.459 -7.348 4.026 1.00 72.38 98 SER A N 1
ATOM 776 C CA . SER A 1 98 ? -24.395 -8.247 3.336 1.00 72.38 98 SER A CA 1
ATOM 777 C C . SER A 1 98 ? -24.479 -9.634 3.974 1.00 72.38 98 SER A C 1
ATOM 779 O O . SER A 1 98 ? -25.558 -10.212 3.991 1.00 72.38 98 SER A O 1
ATOM 781 N N . SER A 1 99 ? -23.375 -10.176 4.496 1.00 69.75 99 SER A N 1
ATOM 782 C CA . SER A 1 99 ? -23.376 -11.480 5.172 1.00 69.75 99 SER A CA 1
ATOM 783 C C . SER A 1 99 ? -24.082 -11.442 6.526 1.00 69.75 99 SER A C 1
ATOM 785 O O . SER A 1 99 ? -24.624 -12.452 6.953 1.00 69.75 99 SER A O 1
ATOM 787 N N . LEU A 1 100 ? -24.086 -10.286 7.199 1.00 70.00 100 LEU A N 1
ATOM 788 C CA . LEU A 1 100 ? -24.822 -10.082 8.452 1.00 70.00 100 LEU A CA 1
ATOM 789 C C . LEU A 1 100 ? -26.330 -9.887 8.221 1.00 70.00 100 LEU A C 1
ATOM 791 O O . LEU A 1 100 ? -27.113 -10.062 9.145 1.00 70.00 100 LEU A O 1
ATOM 795 N N . LEU A 1 101 ? -26.722 -9.539 6.993 1.00 73.00 101 LEU A N 1
ATOM 796 C CA . LEU A 1 101 ? -28.107 -9.343 6.555 1.00 73.00 101 LEU A CA 1
ATOM 797 C C . LEU A 1 101 ? -28.636 -10.528 5.715 1.00 73.00 101 LEU A C 1
ATOM 799 O O . LEU A 1 101 ? -29.667 -10.396 5.058 1.00 73.00 101 LEU A O 1
ATOM 803 N N . GLY A 1 102 ? -27.925 -11.666 5.699 1.00 62.47 102 GLY A N 1
ATOM 804 C CA . GLY A 1 102 ? -28.364 -12.900 5.031 1.00 62.47 102 GLY A CA 1
ATOM 805 C C . GLY A 1 102 ? -29.690 -13.426 5.605 1.00 62.47 102 GLY A C 1
ATOM 806 O O . GLY A 1 102 ? -29.991 -13.157 6.767 1.00 62.47 102 GLY A O 1
ATOM 807 N N . PRO A 1 103 ? -30.508 -14.115 4.789 1.00 57.94 103 PRO A N 1
ATOM 808 C CA . PRO A 1 103 ? -31.960 -14.107 4.910 1.00 57.94 103 PRO A CA 1
ATOM 809 C C . PRO A 1 103 ? -32.432 -14.750 6.214 1.00 57.94 103 PRO A C 1
ATOM 811 O O . PRO A 1 103 ? -32.102 -15.896 6.502 1.00 57.94 103 PRO A O 1
ATOM 814 N N . GLN A 1 104 ? -33.254 -14.011 6.962 1.00 59.53 104 GLN A N 1
ATOM 815 C CA . GLN A 1 104 ? -34.194 -14.612 7.901 1.00 59.53 104 GLN A CA 1
ATOM 816 C C . GLN A 1 104 ? -35.243 -15.375 7.079 1.00 59.53 104 GLN A C 1
ATOM 818 O O . GLN A 1 104 ? -36.224 -14.786 6.627 1.00 59.53 104 GLN A O 1
ATOM 823 N N . LEU A 1 105 ? -34.987 -16.657 6.821 1.00 50.59 105 LEU A N 1
ATOM 824 C CA . LEU A 1 105 ? -35.989 -17.661 6.467 1.00 50.59 105 LEU A CA 1
ATOM 825 C C . LEU A 1 105 ? -35.840 -18.828 7.438 1.00 50.59 105 LEU A C 1
ATOM 827 O O . LEU A 1 105 ? -34.689 -19.289 7.607 1.00 50.59 105 LEU A O 1
#

Sequence (105 aa):
MVADYYFIRRRELIVEDLYSSSPTGAYYYSGGFNLTAVAALVVGVLPVIPGFLEKVKIVSKVPQVFTVIYGNAWFISTFIAGFCYWGLSVLLKRRKVSSLLGPQL

Organism: NCBI:txid37648

Radius of gyration: 18.35 Å; chains: 1; bounding box: 57×29×46 Å

Foldseek 3Di:
DVLCCCPVCVVDDDPVLVPDCDCPRPQCPPNNDDVLLVVLLVQLCVLQVVLVCVVVVVDVDDPVSNVVCVVVSVVSSVVSSSVSSNVVSVVVVVVVVVVVPPDPD

InterPro domains:
  IPR001248 Purine-cytosine permease [PF02133] (1-76)
  IPR045225 Uracil/uridine/allantoin permease [PTHR30618] (1-95)

pLDDT: mean 88.17, std 8.49, range [50.59, 95.62]